Protein AF-A0A800AEL9-F1 (afdb_monomer)

Sequence (151 aa):
MSLIIEKYQNVYLNGSRFAFVYRKDGYVALYHSILINIVYGNSHLLTLFRKFAIPSTIVNVIGEYPEPDREEVLEAIEVLIQSGFLVDASFNEENLIQNIRDNISVEPTITELFLLPTDQCNFRCKYCHIMNSMPPPISSHLWKKIWLEGV

Nearest PDB structures (foldseek):
  8vpo-assembly1_A  TM=8.982E-01  e=2.973E-05  Paramaledivibacter caminithermalis
  8t19-assembly1_A  TM=7.726E-01  e=7.763E-03  Planobispora rosea
  5v1u-assembly2_B  TM=6.746E-01  e=5.357E-03  Thermobaculum terrenum ATCC BAA-798
  6jx3-assembly1_B  TM=7.078E-01  e=1.734E-02  Thermobifida fusca
  5why-assembly2_B  TM=6.737E-01  e=5.973E-02  Acetivibrio thermocellus ATCC 27405

pLDDT: mean 85.69, std 15.85, range [40.09, 98.25]

Secondary structure (DSSP, 8-state):
--HHHHHHTTS-EEE-TTEEEEEETTEEEEEETTTTEEEEE-HHHHHHHHTTSS-B-HHHHHHTS-HHHHHHHHHHHHHHHHTTSEEETTS-THHHHHHHHHHS-SS---------S----S---TT-HHHHHSPPPS-TTTHHHHTTS--

Radius of gyration: 27.96 Å; Cα contacts (8 Å, |Δi|>4): 134; chains: 1; bounding box: 49×39×81 Å

Mean predicted aligned error: 10.5 Å

Foldseek 3Di:
DDPQCVVQQPFFKAFDPQWDWDDDPQKIWIARNLLRDIDIDGVVLVVLNVVRNPTDGLNVSLVPDDPVCSVVSVVSVVVCVVRPRIDGPPDDCVVVVVVVVVPPPPDDDCPDDDDDVDLDDPDDDPPDPSVVVDDDPPPPPPPVPPPPPPD

Structure (mmCIF, N/CA/C/O backbone):
data_AF-A0A800AEL9-F1
#
_entry.id   AF-A0A800AEL9-F1
#
loop_
_atom_site.group_PDB
_atom_site.id
_atom_site.type_symbol
_atom_site.label_atom_id
_atom_site.label_alt_id
_atom_site.label_comp_id
_atom_site.label_asym_id
_atom_site.label_entity_id
_atom_site.label_seq_id
_atom_site.pdbx_PDB_ins_code
_atom_site.Cartn_x
_atom_site.Cartn_y
_atom_site.Cartn_z
_atom_site.occupancy
_atom_site.B_iso_or_equiv
_atom_site.auth_seq_id
_atom_site.auth_comp_id
_atom_site.auth_asym_id
_atom_site.auth_atom_id
_atom_site.pdbx_PDB_model_num
ATOM 1 N N . MET A 1 1 ? 3.437 -5.081 23.270 1.00 62.03 1 MET A N 1
ATOM 2 C CA . MET A 1 1 ? 2.847 -4.095 22.342 1.00 62.03 1 MET A CA 1
ATOM 3 C C . MET A 1 1 ? 3.994 -3.445 21.583 1.00 62.03 1 MET A C 1
ATOM 5 O O . MET A 1 1 ? 5.011 -3.180 22.213 1.00 62.03 1 MET A O 1
ATOM 9 N N . SER A 1 2 ? 3.915 -3.302 20.259 1.00 81.56 2 SER A N 1
ATOM 10 C CA . SER A 1 2 ? 5.016 -2.736 19.467 1.00 81.56 2 SER A CA 1
ATOM 11 C C . SER A 1 2 ? 5.092 -1.211 19.605 1.00 81.56 2 SER A C 1
ATOM 13 O O . SER A 1 2 ? 4.084 -0.541 19.845 1.00 81.56 2 SER A O 1
ATOM 15 N N . LEU A 1 3 ? 6.292 -0.647 19.412 1.00 82.56 3 LEU A N 1
ATOM 16 C CA . LEU A 1 3 ? 6.539 0.802 19.489 1.00 82.56 3 LEU A CA 1
ATOM 17 C C . LEU A 1 3 ? 5.678 1.602 18.496 1.00 82.56 3 LEU A C 1
ATOM 19 O O . LEU A 1 3 ? 5.338 2.758 18.747 1.00 82.56 3 LEU A O 1
ATOM 23 N N . ILE A 1 4 ? 5.316 0.995 17.361 1.00 82.31 4 ILE A N 1
ATOM 24 C CA . ILE A 1 4 ? 4.463 1.622 16.347 1.00 82.31 4 ILE A CA 1
ATOM 25 C C . ILE A 1 4 ? 3.031 1.741 16.859 1.00 82.31 4 ILE A C 1
ATOM 27 O O . ILE A 1 4 ? 2.449 2.822 16.786 1.00 82.31 4 ILE A O 1
ATOM 31 N N . ILE A 1 5 ? 2.473 0.670 17.424 1.00 89.88 5 ILE A N 1
ATOM 32 C CA . ILE A 1 5 ? 1.119 0.702 17.982 1.00 89.88 5 ILE A CA 1
ATOM 33 C C . ILE A 1 5 ? 1.034 1.716 19.127 1.00 89.88 5 ILE A C 1
ATOM 35 O O . ILE A 1 5 ? 0.105 2.519 19.154 1.00 89.88 5 ILE A O 1
ATOM 39 N N . GLU A 1 6 ? 2.031 1.770 20.013 1.00 88.56 6 GLU A N 1
ATOM 40 C CA . GLU A 1 6 ? 2.085 2.773 21.088 1.00 88.56 6 GLU A CA 1
ATOM 41 C C . GLU A 1 6 ? 2.113 4.212 20.560 1.00 88.56 6 GLU A C 1
ATOM 43 O O . GLU A 1 6 ? 1.421 5.083 21.095 1.00 88.56 6 GLU A O 1
ATOM 48 N N . LYS A 1 7 ? 2.870 4.461 19.486 1.00 90.06 7 LYS A N 1
ATOM 49 C CA . LYS A 1 7 ? 2.951 5.775 18.837 1.00 90.06 7 LYS A CA 1
ATOM 50 C C . LYS A 1 7 ? 1.621 6.193 18.202 1.00 90.06 7 LYS A C 1
ATOM 52 O O . LYS A 1 7 ? 1.265 7.367 18.269 1.00 90.06 7 LYS A O 1
ATOM 57 N N . TYR A 1 8 ? 0.901 5.260 17.579 1.00 90.00 8 TYR A N 1
ATOM 58 C CA . TYR A 1 8 ? -0.290 5.557 16.773 1.00 90.00 8 TYR A CA 1
ATOM 59 C C . TYR A 1 8 ? -1.628 5.244 17.460 1.00 90.00 8 TYR A C 1
ATOM 61 O O . TYR A 1 8 ? -2.676 5.514 16.879 1.00 90.00 8 TYR A O 1
ATOM 69 N N . GLN A 1 9 ? -1.631 4.742 18.699 1.00 88.19 9 GLN A N 1
ATOM 70 C CA . GLN A 1 9 ? -2.844 4.286 19.399 1.00 88.19 9 GLN A CA 1
ATOM 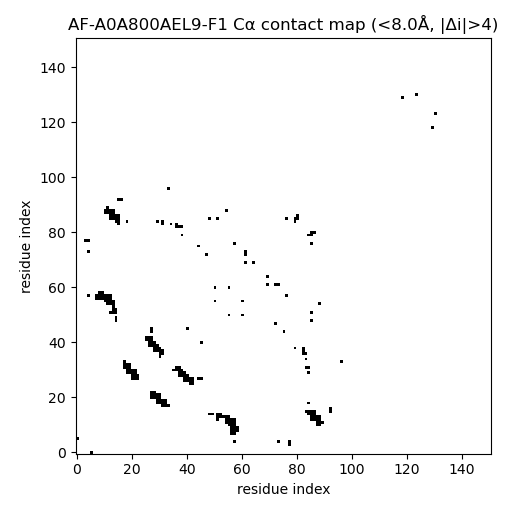71 C C . GLN A 1 9 ? -4.006 5.299 19.391 1.00 88.19 9 GLN A C 1
ATOM 73 O O . GLN A 1 9 ? -5.156 4.915 19.183 1.00 88.19 9 GLN A O 1
ATOM 78 N N . ASN A 1 10 ? -3.699 6.591 19.563 1.00 91.50 10 ASN A N 1
ATOM 79 C CA . ASN A 1 10 ? -4.672 7.688 19.656 1.00 91.50 10 ASN A CA 1
ATOM 80 C C . ASN A 1 10 ? -4.625 8.635 18.448 1.00 91.50 10 ASN A C 1
ATOM 82 O O . ASN A 1 10 ? -5.261 9.688 18.458 1.00 91.50 10 ASN A O 1
ATOM 86 N N . VAL A 1 11 ? -3.852 8.283 17.423 1.00 95.81 11 VAL A N 1
ATOM 87 C CA . VAL A 1 11 ? -3.771 9.052 16.184 1.00 95.81 11 VAL A CA 1
ATOM 88 C C . VAL A 1 11 ? -4.910 8.604 15.280 1.00 95.81 11 VAL A C 1
ATOM 90 O O . VAL A 1 11 ? -5.163 7.408 15.131 1.00 95.81 11 VAL A O 1
ATOM 93 N N . TYR A 1 12 ? -5.611 9.561 14.676 1.00 97.56 12 TYR A N 1
ATOM 94 C CA . TYR A 1 12 ? -6.570 9.244 13.627 1.00 97.56 12 TYR A CA 1
ATOM 95 C C . TYR A 1 12 ? -5.804 8.821 12.382 1.00 97.56 12 TYR A C 1
ATOM 97 O O . TYR A 1 12 ? -5.030 9.602 11.837 1.00 97.56 12 TYR A O 1
ATOM 105 N N . LEU A 1 13 ? -6.027 7.590 11.944 1.00 97.75 13 LEU A N 1
ATOM 106 C CA . LEU A 1 13 ? -5.442 7.026 10.741 1.00 97.75 13 LEU A CA 1
ATOM 107 C C . LEU A 1 13 ? -6.485 6.966 9.629 1.00 97.75 13 LEU A C 1
ATOM 109 O O . LEU A 1 13 ? -7.660 6.695 9.887 1.00 97.75 13 LEU A O 1
ATOM 113 N N . ASN A 1 14 ? -6.051 7.163 8.393 1.00 96.81 14 ASN A N 1
ATOM 114 C CA . ASN A 1 14 ? -6.835 6.917 7.189 1.00 96.81 14 ASN A CA 1
ATOM 115 C C . ASN A 1 14 ? -6.103 5.946 6.254 1.00 96.81 14 ASN A C 1
ATOM 117 O O . ASN A 1 14 ? -4.880 5.800 6.293 1.00 96.81 14 ASN A O 1
ATOM 121 N N . GLY A 1 15 ? -6.867 5.278 5.392 1.00 97.06 15 GLY A N 1
ATOM 122 C CA . GLY A 1 15 ? -6.297 4.575 4.250 1.00 97.06 15 GLY A CA 1
ATOM 123 C C . GLY A 1 15 ? -5.636 5.568 3.293 1.00 97.06 15 GLY A C 1
ATOM 124 O O . GLY A 1 15 ? -6.260 6.564 2.921 1.00 97.06 15 GLY A O 1
ATOM 125 N N . SER A 1 16 ? -4.398 5.290 2.884 1.00 96.69 16 SER A N 1
ATOM 126 C CA . SER A 1 16 ? -3.677 6.103 1.901 1.00 96.69 16 SER A CA 1
ATOM 127 C C . SER A 1 16 ? -4.484 6.252 0.611 1.00 96.69 16 SER A C 1
ATOM 129 O O . SER A 1 16 ? -5.017 5.271 0.077 1.00 96.69 16 SER A O 1
ATOM 131 N N . ARG A 1 17 ? -4.511 7.464 0.042 1.00 95.00 17 ARG A N 1
ATOM 132 C CA . ARG A 1 17 ? -5.139 7.726 -1.269 1.00 95.00 17 ARG A CA 1
ATOM 133 C C . ARG A 1 17 ? -4.446 7.004 -2.429 1.00 95.00 17 ARG A C 1
ATOM 135 O O . ARG A 1 17 ? -5.013 6.887 -3.513 1.00 95.00 17 ARG A O 1
ATOM 142 N N . PHE A 1 18 ? -3.210 6.562 -2.211 1.00 96.38 18 PHE A N 1
ATOM 143 C CA . PHE A 1 18 ? -2.383 5.861 -3.188 1.00 96.38 18 PHE A CA 1
ATOM 144 C C . PHE A 1 18 ? -2.489 4.336 -3.060 1.00 96.38 18 PHE A C 1
ATOM 146 O O . PHE A 1 18 ? -1.800 3.610 -3.781 1.00 96.38 18 PHE A O 1
ATOM 153 N N . ALA A 1 19 ? -3.347 3.842 -2.163 1.00 97.44 19 ALA A N 1
ATOM 154 C CA . ALA A 1 19 ? -3.642 2.428 -2.014 1.00 97.44 19 ALA A CA 1
ATOM 155 C C . ALA A 1 19 ? -4.726 1.966 -3.002 1.00 97.44 19 ALA A C 1
ATOM 157 O O . ALA A 1 19 ? -5.843 2.482 -3.040 1.00 97.44 19 ALA A O 1
ATOM 158 N N . PHE A 1 20 ? -4.416 0.917 -3.755 1.00 97.75 20 PHE A N 1
ATOM 159 C CA . PHE A 1 20 ? -5.313 0.250 -4.691 1.00 97.75 20 PHE A CA 1
ATOM 160 C C . PHE A 1 20 ? -5.618 -1.163 -4.210 1.00 97.75 20 PHE A C 1
ATOM 162 O O . PHE A 1 20 ? -4.753 -1.855 -3.679 1.00 97.75 20 PHE A O 1
ATOM 169 N N . VAL A 1 21 ? -6.856 -1.607 -4.424 1.00 97.62 21 VAL A N 1
ATOM 170 C CA . VAL A 1 21 ? -7.321 -2.935 -4.011 1.00 97.62 21 VAL A CA 1
ATOM 171 C C . VAL A 1 21 ? -7.529 -3.812 -5.238 1.00 97.62 21 VAL A C 1
ATOM 173 O O . VAL A 1 21 ? -8.362 -3.502 -6.088 1.00 97.62 21 VAL A O 1
ATOM 176 N N . TYR A 1 22 ? -6.858 -4.958 -5.271 1.00 97.31 22 TYR A N 1
ATOM 177 C CA . TYR A 1 22 ? -7.051 -6.008 -6.268 1.00 97.31 22 TYR A CA 1
ATOM 178 C C . TYR A 1 22 ? -7.630 -7.261 -5.615 1.00 97.31 22 TYR A C 1
ATOM 180 O O . TYR A 1 22 ? -7.345 -7.556 -4.453 1.00 97.31 22 TYR A O 1
ATOM 188 N N . ARG A 1 23 ? -8.464 -8.001 -6.354 1.00 96.69 23 ARG A N 1
ATOM 189 C CA . ARG A 1 23 ? -9.105 -9.231 -5.868 1.00 96.69 23 ARG A CA 1
ATOM 190 C C . ARG A 1 23 ? -9.070 -10.316 -6.922 1.00 96.69 23 ARG A C 1
ATOM 192 O O . ARG A 1 23 ? -9.367 -10.042 -8.084 1.00 96.69 23 ARG A O 1
ATOM 199 N N . LYS A 1 24 ? -8.770 -11.539 -6.500 1.00 95.25 24 LYS A N 1
ATOM 200 C CA . LYS A 1 24 ? -8.804 -12.721 -7.360 1.00 95.25 24 LYS A CA 1
ATOM 201 C C . LYS A 1 24 ? -8.963 -13.975 -6.508 1.00 95.25 24 LYS A C 1
ATOM 203 O O . LYS A 1 24 ? -8.222 -14.133 -5.552 1.00 95.25 24 LYS A O 1
ATOM 208 N N . ASP A 1 25 ? -9.917 -14.840 -6.845 1.00 93.88 25 ASP A N 1
ATOM 209 C CA . ASP A 1 25 ? -10.075 -16.180 -6.252 1.00 93.88 25 ASP A CA 1
ATOM 210 C C . ASP A 1 25 ? -10.069 -16.211 -4.705 1.00 93.88 25 ASP A C 1
ATOM 212 O O . ASP A 1 25 ? -9.462 -17.078 -4.088 1.00 93.88 25 ASP A O 1
ATOM 216 N N . GLY A 1 26 ? -10.720 -15.235 -4.058 1.00 90.81 26 GLY A N 1
ATOM 217 C CA . GLY A 1 26 ? -10.763 -15.113 -2.589 1.00 90.81 26 GLY A CA 1
ATOM 218 C C . GLY A 1 26 ? -9.550 -14.414 -1.956 1.00 90.81 26 GLY A C 1
ATOM 219 O O . GLY A 1 26 ? -9.597 -14.052 -0.779 1.00 90.81 26 GLY A O 1
ATOM 220 N N . TYR A 1 27 ? -8.509 -14.140 -2.738 1.00 95.31 27 TYR A N 1
ATOM 221 C CA . TYR A 1 27 ? -7.341 -13.368 -2.331 1.00 95.31 27 TYR A CA 1
ATOM 222 C C . TYR A 1 27 ? -7.542 -11.873 -2.576 1.00 95.31 27 TYR A C 1
ATOM 224 O O . TYR A 1 27 ? -8.207 -11.446 -3.529 1.00 95.31 27 TYR A O 1
ATOM 232 N N . VAL A 1 28 ? -6.924 -11.072 -1.714 1.00 97.75 28 VAL A N 1
ATOM 233 C CA . VAL A 1 28 ? -6.850 -9.615 -1.807 1.00 97.75 28 VAL A CA 1
ATOM 234 C C . VAL A 1 28 ? -5.384 -9.204 -1.863 1.00 97.75 28 VAL A C 1
ATOM 236 O O . VAL A 1 28 ? -4.570 -9.711 -1.095 1.00 97.75 28 VAL A O 1
ATOM 239 N N . ALA A 1 29 ? -5.065 -8.254 -2.737 1.00 97.88 29 ALA A N 1
ATOM 240 C CA . ALA A 1 29 ? -3.794 -7.543 -2.718 1.00 97.88 29 ALA A CA 1
ATOM 241 C C . ALA A 1 29 ? -4.054 -6.041 -2.576 1.00 97.88 29 ALA A C 1
ATOM 243 O O . ALA A 1 29 ? -4.803 -5.455 -3.364 1.00 97.88 29 ALA A O 1
ATOM 244 N N . LEU A 1 30 ? -3.444 -5.429 -1.567 1.00 98.25 30 LEU A N 1
ATOM 245 C CA . LEU A 1 30 ? -3.342 -3.982 -1.439 1.00 98.25 30 LEU A CA 1
ATOM 246 C C . LEU A 1 30 ? -2.032 -3.556 -2.097 1.00 98.25 30 LEU A C 1
ATOM 248 O O . LEU A 1 30 ? -0.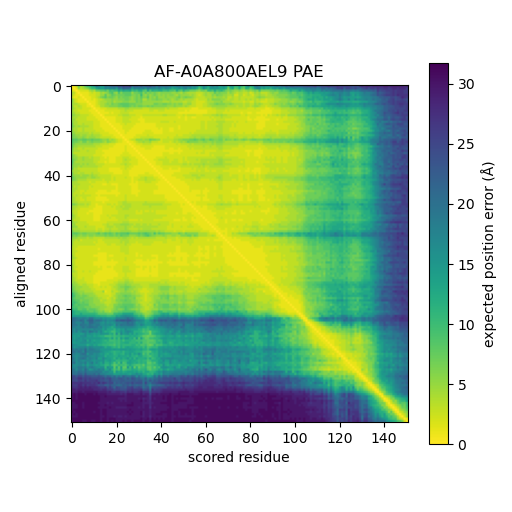979 -4.071 -1.738 1.00 98.25 30 LEU A O 1
ATOM 252 N N . TYR A 1 31 ? -2.094 -2.643 -3.060 1.00 98.19 31 TYR A N 1
ATOM 253 C CA . TYR A 1 31 ? -0.934 -2.110 -3.772 1.00 98.19 31 TYR A CA 1
ATOM 254 C C . TYR A 1 31 ? -0.821 -0.611 -3.531 1.00 98.19 31 TYR A C 1
ATOM 256 O O . TYR A 1 31 ? -1.764 0.126 -3.810 1.00 98.19 31 TYR A O 1
ATOM 264 N N . HIS A 1 32 ? 0.323 -0.155 -3.036 1.00 97.44 32 HIS A N 1
ATOM 265 C CA . HIS A 1 32 ? 0.590 1.262 -2.843 1.00 97.44 32 HIS A CA 1
ATOM 266 C C . HIS A 1 32 ? 1.350 1.806 -4.058 1.00 97.44 32 HIS A C 1
ATOM 268 O O . HIS A 1 32 ? 2.513 1.462 -4.258 1.00 97.44 32 HIS A O 1
ATOM 274 N N . SER A 1 33 ? 0.742 2.685 -4.857 1.00 95.56 33 SER A N 1
ATOM 275 C CA . SER A 1 33 ? 1.312 3.085 -6.158 1.00 95.56 33 SER A CA 1
ATOM 276 C C . SER A 1 33 ? 2.607 3.892 -6.065 1.00 95.56 33 SER A C 1
ATOM 278 O O . SER A 1 33 ? 3.474 3.739 -6.918 1.00 95.56 33 SER A O 1
ATOM 280 N N . ILE A 1 34 ? 2.751 4.732 -5.036 1.00 93.38 34 ILE A N 1
ATOM 281 C CA . ILE A 1 34 ? 3.955 5.559 -4.855 1.00 93.38 34 ILE A CA 1
ATOM 282 C C . ILE A 1 34 ? 5.115 4.768 -4.234 1.00 93.38 34 ILE A C 1
ATOM 284 O O . ILE A 1 34 ? 6.239 4.855 -4.711 1.00 93.38 34 ILE A O 1
ATOM 288 N N . LEU A 1 35 ? 4.845 3.985 -3.186 1.00 92.25 35 LEU A N 1
ATOM 289 C CA . LEU A 1 35 ? 5.863 3.208 -2.470 1.00 92.25 35 LEU A CA 1
ATOM 290 C C . LEU A 1 35 ? 6.185 1.862 -3.135 1.00 92.25 35 LEU A C 1
ATOM 292 O O . LEU A 1 35 ? 7.153 1.218 -2.753 1.00 92.25 35 LEU A O 1
ATOM 296 N 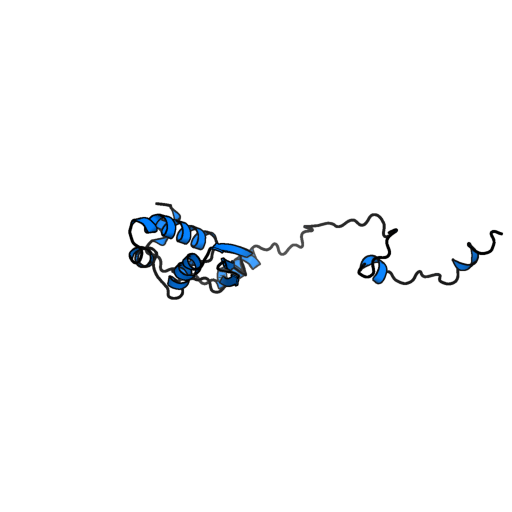N . ILE A 1 36 ? 5.374 1.425 -4.106 1.00 93.31 36 ILE A N 1
ATOM 297 C CA . ILE A 1 36 ? 5.503 0.132 -4.800 1.00 93.31 36 ILE A CA 1
ATOM 298 C C . ILE A 1 36 ? 5.437 -1.057 -3.809 1.00 93.31 36 ILE A C 1
ATOM 300 O O . ILE A 1 36 ? 5.900 -2.161 -4.075 1.00 93.31 36 ILE A O 1
ATOM 304 N N . ASN A 1 37 ? 4.784 -0.856 -2.661 1.00 96.19 37 ASN A N 1
ATOM 305 C CA . ASN A 1 37 ? 4.555 -1.901 -1.667 1.00 96.19 37 ASN A CA 1
ATOM 306 C C . ASN A 1 37 ? 3.305 -2.716 -2.000 1.00 96.19 37 ASN A C 1
ATOM 308 O O . ASN A 1 37 ? 2.321 -2.184 -2.526 1.00 96.19 37 ASN A O 1
ATOM 312 N N . ILE A 1 38 ? 3.326 -4.003 -1.646 1.00 97.75 38 ILE A N 1
ATOM 313 C CA . ILE A 1 38 ? 2.181 -4.903 -1.792 1.00 97.75 38 ILE A CA 1
ATOM 314 C C . ILE A 1 38 ? 1.967 -5.671 -0.488 1.00 97.75 38 ILE A C 1
ATOM 316 O O . ILE A 1 38 ? 2.894 -6.300 0.015 1.00 97.75 38 ILE A O 1
ATOM 320 N N . VAL A 1 39 ? 0.734 -5.664 0.020 1.00 97.94 39 VAL A N 1
ATOM 321 C CA . VAL A 1 39 ? 0.304 -6.515 1.139 1.00 97.94 39 VAL A CA 1
ATOM 322 C C . VAL A 1 39 ? -0.768 -7.475 0.637 1.00 97.94 39 VAL A C 1
ATOM 324 O O . VAL A 1 39 ? -1.793 -7.055 0.095 1.00 97.94 39 VAL A O 1
ATOM 327 N N . TYR A 1 40 ? -0.523 -8.771 0.813 1.00 97.19 40 TYR A N 1
ATOM 328 C CA . TYR A 1 40 ? -1.447 -9.835 0.431 1.00 97.19 40 TYR A CA 1
ATOM 329 C C . TYR A 1 40 ? -2.261 -10.310 1.630 1.00 97.19 40 TYR A C 1
ATOM 331 O O . TYR A 1 40 ? -1.781 -10.334 2.759 1.00 97.19 40 TYR A O 1
ATOM 339 N N . GLY A 1 41 ? -3.490 -10.738 1.369 1.00 95.38 41 GLY A N 1
ATOM 340 C CA . GLY A 1 41 ? -4.353 -11.337 2.374 1.00 95.38 41 GLY A CA 1
ATOM 341 C C . GLY A 1 41 ? -5.639 -11.874 1.765 1.00 95.38 41 GLY A C 1
ATOM 342 O O . GLY A 1 41 ? -5.705 -12.216 0.584 1.00 95.38 41 GLY A O 1
ATOM 343 N N . ASN A 1 42 ? -6.678 -11.936 2.585 1.00 94.81 42 ASN A N 1
ATOM 344 C CA . ASN A 1 42 ? -8.014 -12.391 2.208 1.00 94.81 42 ASN A CA 1
ATOM 345 C C . ASN A 1 42 ? -9.048 -11.271 2.456 1.00 94.81 42 ASN A C 1
ATOM 347 O O . ASN A 1 42 ? -8.710 -10.091 2.599 1.00 94.81 42 ASN A O 1
ATOM 351 N N . SER A 1 43 ? -10.332 -11.621 2.517 1.00 94.56 43 SER A N 1
ATOM 352 C CA . SER A 1 43 ? -11.413 -10.673 2.813 1.00 94.56 43 SER A CA 1
ATOM 353 C C . SER A 1 43 ? -11.281 -9.961 4.165 1.00 94.56 43 SER A C 1
ATOM 355 O O . SER A 1 43 ? -11.782 -8.841 4.291 1.00 94.56 43 SER A O 1
ATOM 357 N N . HIS A 1 44 ? -10.615 -10.555 5.160 1.00 94.38 44 HIS A N 1
ATOM 358 C CA . HIS A 1 44 ? -10.410 -9.938 6.474 1.00 94.38 44 HIS A CA 1
ATOM 359 C C . HIS A 1 44 ? -9.463 -8.741 6.389 1.00 94.38 44 HIS A C 1
ATOM 361 O O . HIS A 1 44 ? -9.813 -7.676 6.889 1.00 94.38 44 HIS A O 1
ATOM 367 N N . LEU A 1 45 ? -8.352 -8.857 5.648 1.00 95.94 45 LEU A N 1
ATOM 368 C CA . LEU A 1 45 ? -7.432 -7.739 5.382 1.00 95.94 45 LEU A CA 1
ATOM 369 C C . LEU A 1 45 ? -8.172 -6.541 4.780 1.00 95.94 45 LEU A C 1
ATOM 371 O O . LEU A 1 45 ? -8.034 -5.407 5.230 1.00 95.94 45 LEU A O 1
ATOM 375 N N . LEU A 1 46 ? -8.997 -6.797 3.765 1.00 96.00 46 LEU A N 1
ATOM 376 C CA . LEU A 1 46 ? -9.773 -5.747 3.120 1.00 96.00 46 LEU A CA 1
ATOM 377 C C . LEU A 1 46 ? -10.804 -5.123 4.065 1.00 96.00 46 LEU A C 1
ATOM 379 O O . LEU A 1 46 ? -11.036 -3.916 4.016 1.00 96.00 46 LEU A O 1
ATOM 383 N N . THR A 1 47 ? -11.460 -5.948 4.878 1.00 95.94 47 THR A N 1
ATOM 384 C CA . THR A 1 47 ? -12.457 -5.487 5.850 1.00 95.94 47 THR A CA 1
ATOM 385 C C . THR A 1 47 ? -11.799 -4.591 6.888 1.00 95.94 47 THR A C 1
ATOM 387 O O . THR A 1 47 ? -12.298 -3.497 7.135 1.00 95.94 47 THR A O 1
ATOM 390 N N . LEU A 1 48 ? -10.647 -5.007 7.416 1.00 97.12 48 LEU A N 1
ATOM 391 C CA . LEU A 1 48 ? -9.827 -4.219 8.324 1.00 97.12 48 LEU A CA 1
ATOM 392 C C . LEU A 1 48 ? -9.401 -2.895 7.683 1.00 97.12 48 LEU A C 1
ATOM 394 O O . LEU A 1 48 ? -9.685 -1.837 8.235 1.00 97.12 48 LEU A O 1
ATOM 398 N N . PHE A 1 49 ? -8.809 -2.934 6.487 1.00 97.75 49 PHE A N 1
ATOM 399 C CA . PHE A 1 49 ? -8.369 -1.734 5.773 1.00 97.75 49 PHE A CA 1
ATOM 400 C C . PHE A 1 49 ? -9.517 -0.737 5.544 1.00 97.75 49 PHE A C 1
ATOM 402 O O . PHE A 1 49 ? -9.364 0.467 5.737 1.00 97.75 49 PHE A O 1
ATOM 409 N N . ARG A 1 50 ? -10.713 -1.234 5.207 1.00 96.56 50 ARG A N 1
ATOM 410 C CA . ARG A 1 50 ? -11.908 -0.403 4.991 1.00 96.56 50 ARG A CA 1
ATOM 411 C C . ARG A 1 50 ? -12.432 0.284 6.248 1.00 96.56 50 ARG A C 1
ATOM 413 O O . ARG A 1 50 ? -13.121 1.291 6.103 1.00 96.56 50 ARG A O 1
ATOM 420 N N . LYS A 1 51 ? -12.104 -0.192 7.454 1.00 96.94 51 LYS A N 1
ATOM 421 C CA . LYS A 1 51 ? -12.451 0.521 8.698 1.00 96.94 51 LYS A CA 1
ATOM 422 C C . LYS A 1 51 ? -11.753 1.882 8.803 1.00 96.94 51 LYS A C 1
ATOM 424 O O . LYS A 1 51 ? -12.261 2.757 9.489 1.00 96.94 51 LYS A O 1
ATOM 429 N N . PHE A 1 52 ? -10.663 2.081 8.061 1.00 97.38 52 PHE A N 1
ATOM 430 C CA . PHE A 1 52 ? -9.934 3.347 7.958 1.00 97.38 52 PHE A CA 1
ATOM 431 C C . PHE A 1 52 ? -10.298 4.162 6.704 1.00 97.38 52 PHE A C 1
ATOM 433 O O . PHE A 1 52 ? -9.616 5.131 6.371 1.00 97.38 52 PHE A O 1
ATOM 440 N N . ALA A 1 53 ? -11.368 3.798 5.982 1.00 94.19 53 ALA A N 1
ATOM 441 C CA . ALA A 1 53 ? -11.897 4.638 4.902 1.00 94.19 53 ALA A CA 1
ATOM 442 C C . ALA A 1 53 ? -12.430 5.981 5.436 1.00 94.19 53 ALA A C 1
ATOM 444 O O . ALA A 1 53 ? -12.404 6.989 4.734 1.00 94.19 53 ALA A O 1
ATOM 445 N N . ILE A 1 54 ? -12.893 5.979 6.688 1.00 93.94 54 ILE A N 1
ATOM 446 C CA . ILE A 1 54 ? -13.159 7.168 7.495 1.00 93.94 54 ILE A CA 1
ATOM 447 C C . ILE A 1 54 ? -12.060 7.215 8.565 1.00 93.94 54 ILE A C 1
ATOM 449 O O . ILE A 1 54 ? -11.756 6.158 9.126 1.00 93.94 54 ILE A O 1
ATOM 453 N N . PRO A 1 55 ? -11.464 8.387 8.861 1.00 96.50 55 PRO A N 1
ATOM 454 C CA . PRO A 1 55 ? -10.427 8.489 9.878 1.00 96.50 55 PRO A CA 1
ATOM 455 C C . PRO A 1 55 ? -10.846 7.856 11.211 1.00 96.50 55 PRO A C 1
ATOM 457 O O . PRO A 1 55 ? -11.881 8.218 11.773 1.00 96.50 55 PRO A O 1
ATOM 460 N N . SER A 1 56 ? -10.038 6.927 11.721 1.00 97.19 56 SER A N 1
ATOM 461 C CA . SER A 1 56 ? -10.305 6.202 12.969 1.00 97.19 56 SER A CA 1
ATOM 462 C C . SER A 1 56 ? -9.012 5.904 13.724 1.00 97.19 56 SER A C 1
ATOM 464 O O . SER A 1 56 ? -7.932 5.896 13.138 1.00 97.19 56 SER A O 1
ATOM 466 N N . THR A 1 57 ? -9.105 5.670 15.030 1.00 97.31 57 THR A N 1
ATOM 467 C CA . THR A 1 57 ? -7.957 5.302 15.866 1.00 97.31 57 THR A CA 1
ATOM 468 C C . THR A 1 57 ? -7.814 3.785 15.952 1.00 97.31 57 THR A C 1
ATOM 470 O O . THR A 1 57 ? -8.785 3.040 15.786 1.00 97.31 57 THR A O 1
ATOM 473 N N . ILE A 1 58 ? -6.605 3.314 16.272 1.00 96.31 58 ILE A N 1
ATOM 474 C CA . ILE A 1 58 ? -6.348 1.883 16.499 1.00 96.31 58 ILE A CA 1
ATOM 475 C C . ILE A 1 58 ? -7.238 1.359 17.633 1.00 96.31 58 ILE A C 1
ATOM 477 O O . ILE A 1 58 ? -7.831 0.293 17.499 1.00 96.31 58 ILE A O 1
ATOM 481 N N . VAL A 1 59 ? -7.391 2.136 18.713 1.00 95.31 59 VAL A N 1
ATOM 482 C CA . VAL A 1 59 ? -8.217 1.774 19.880 1.00 95.31 59 VAL A CA 1
ATOM 483 C C . VAL A 1 59 ? -9.687 1.567 19.502 1.00 95.31 59 VAL A C 1
ATOM 485 O O . VAL A 1 59 ? -10.315 0.617 19.969 1.00 95.31 59 VAL A O 1
ATOM 488 N N . ASN A 1 60 ? -10.239 2.412 18.628 1.00 95.62 60 ASN A N 1
ATOM 489 C CA . ASN A 1 60 ? -11.625 2.262 18.187 1.00 95.62 60 ASN A CA 1
ATOM 490 C C . ASN A 1 60 ? -11.797 1.008 17.328 1.00 95.62 60 ASN A C 1
ATOM 492 O O . ASN A 1 60 ? -12.696 0.211 17.578 1.00 95.62 60 ASN A O 1
ATOM 496 N N . VAL A 1 61 ? -10.904 0.809 16.353 1.00 95.94 61 VAL A N 1
ATOM 497 C CA . VAL A 1 61 ? -10.970 -0.339 15.442 1.00 95.94 61 VAL A CA 1
ATOM 498 C C . VAL A 1 61 ? -10.774 -1.656 16.189 1.00 95.94 61 VAL A C 1
ATOM 500 O O . VAL A 1 61 ? -11.514 -2.604 15.937 1.00 95.94 61 VAL A O 1
ATOM 503 N N . ILE A 1 62 ? -9.820 -1.725 17.123 1.00 94.81 62 ILE A N 1
ATOM 504 C CA . ILE A 1 62 ? -9.537 -2.953 17.874 1.00 94.81 62 ILE A CA 1
ATOM 505 C C . ILE A 1 62 ? -10.651 -3.305 18.862 1.00 94.81 62 ILE A C 1
ATOM 507 O O . ILE A 1 62 ? -10.912 -4.483 19.107 1.00 94.81 62 ILE A O 1
ATOM 511 N N . GLY A 1 63 ? -11.354 -2.295 19.385 1.00 93.88 63 GLY A N 1
ATOM 512 C CA . GLY A 1 63 ? -12.502 -2.478 20.270 1.00 93.88 63 GLY A CA 1
ATOM 513 C C . GLY A 1 63 ? -13.657 -3.253 19.626 1.00 93.88 63 GLY A C 1
ATOM 514 O O . GLY A 1 63 ? -14.438 -3.873 20.344 1.00 93.88 63 GLY A O 1
ATOM 515 N N . GLU A 1 64 ? -13.737 -3.271 18.292 1.00 94.38 64 GLU A N 1
ATOM 516 C CA . GLU A 1 64 ? -14.750 -4.012 17.530 1.00 94.38 64 GLU A CA 1
ATOM 517 C C . GLU A 1 64 ? -14.440 -5.511 17.375 1.00 94.38 64 GLU A C 1
ATOM 519 O O . GLU A 1 64 ? -15.312 -6.268 16.945 1.00 94.38 64 GLU A O 1
ATOM 524 N N . TYR A 1 65 ? -13.224 -5.949 17.714 1.00 94.19 65 TYR A N 1
ATOM 525 C CA . TYR A 1 65 ? -12.811 -7.349 17.628 1.00 94.19 65 TYR A CA 1
ATOM 526 C C . TYR A 1 65 ? -12.841 -8.026 19.008 1.00 94.19 65 TYR A C 1
ATOM 528 O O . TYR A 1 65 ? -12.541 -7.385 20.028 1.00 94.19 65 TYR A O 1
ATOM 536 N N . PRO A 1 66 ? -13.205 -9.320 19.074 1.00 94.50 66 PRO A N 1
ATOM 537 C CA . PRO A 1 66 ? -13.155 -10.084 20.314 1.00 94.50 66 PRO A CA 1
ATOM 538 C C . PRO A 1 66 ? -11.695 -10.304 20.743 1.00 94.50 66 PRO A C 1
ATOM 540 O O . PRO A 1 66 ? -10.817 -10.431 19.898 1.00 94.50 66 PRO A O 1
ATOM 543 N N . GLU A 1 67 ? -11.445 -10.375 22.056 1.00 91.56 67 GLU A N 1
ATOM 544 C CA . GLU A 1 67 ? -10.104 -10.543 22.654 1.00 91.56 67 GLU A CA 1
ATOM 545 C C . GLU A 1 67 ? -9.161 -11.534 21.945 1.00 91.56 67 GLU A C 1
ATOM 547 O O . GLU A 1 67 ? -8.031 -11.129 21.675 1.00 91.56 67 GLU A O 1
ATOM 552 N N . PRO A 1 68 ? -9.565 -12.775 21.594 1.00 92.75 68 PRO A N 1
ATOM 553 C CA . PRO A 1 68 ? -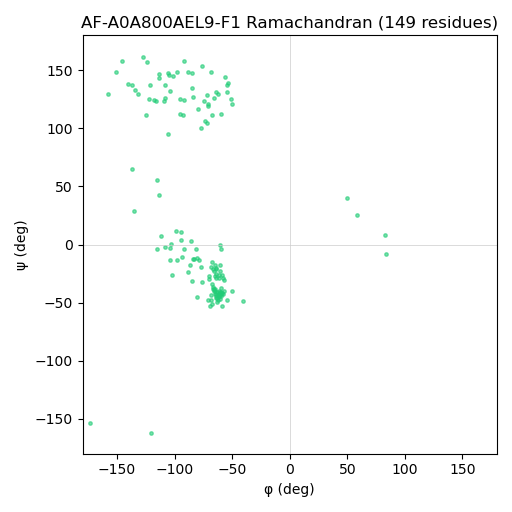8.643 -13.721 20.960 1.00 92.75 68 PRO A CA 1
ATOM 554 C C . PRO A 1 68 ? -8.096 -13.246 19.607 1.00 92.75 68 PRO A C 1
ATOM 556 O O . PRO A 1 68 ? -6.992 -13.635 19.246 1.00 92.75 68 PRO A O 1
ATOM 559 N N . ASP A 1 69 ? -8.824 -12.387 18.891 1.00 93.12 69 ASP A N 1
ATOM 560 C CA . ASP A 1 69 ? -8.445 -11.927 17.551 1.00 93.12 69 ASP A CA 1
ATOM 561 C C . ASP A 1 69 ? -7.652 -10.608 17.597 1.00 93.12 69 ASP A C 1
ATOM 563 O O . ASP A 1 69 ? -7.104 -10.162 16.587 1.00 93.12 69 ASP A O 1
ATOM 567 N N . ARG A 1 70 ? -7.597 -9.933 18.756 1.00 94.00 70 ARG A N 1
ATOM 568 C CA . ARG A 1 70 ? -7.029 -8.579 18.856 1.00 94.00 70 ARG A CA 1
ATOM 569 C C . ARG A 1 70 ? -5.538 -8.546 18.550 1.00 94.00 70 ARG A C 1
ATOM 571 O O . ARG A 1 70 ? -5.071 -7.601 17.925 1.00 94.00 70 ARG A O 1
ATOM 578 N N . GLU A 1 71 ? -4.792 -9.554 18.979 1.00 93.44 71 GLU A N 1
ATOM 579 C CA . GLU A 1 71 ? -3.348 -9.599 18.741 1.00 93.44 71 GLU A CA 1
ATOM 580 C C . GLU A 1 71 ? -3.037 -9.676 17.238 1.00 93.44 71 GLU A C 1
ATOM 582 O O . GLU A 1 71 ? -2.325 -8.817 16.720 1.00 93.44 71 GLU A O 1
ATOM 587 N N . GLU A 1 72 ? -3.685 -10.592 16.512 1.00 93.44 72 GLU A N 1
ATOM 588 C CA . GLU A 1 72 ? -3.532 -10.734 15.055 1.00 93.44 72 GLU A CA 1
ATOM 589 C C . GLU A 1 72 ? -3.967 -9.463 14.304 1.00 93.44 72 GLU A C 1
ATOM 591 O O . GLU A 1 72 ? -3.311 -9.013 13.361 1.00 93.44 72 GLU A O 1
ATOM 596 N N . VAL A 1 73 ? -5.060 -8.827 14.736 1.00 96.00 73 VAL A N 1
ATOM 597 C CA . VAL A 1 73 ? -5.528 -7.573 14.127 1.00 96.00 73 VAL A CA 1
ATOM 598 C C . VAL A 1 73 ? -4.541 -6.429 14.370 1.00 96.00 73 VAL A C 1
ATOM 600 O O . VAL A 1 73 ? -4.324 -5.620 13.466 1.00 96.00 73 VAL A O 1
ATOM 603 N N . LEU A 1 74 ? -3.928 -6.344 15.554 1.00 95.94 74 LEU A N 1
ATOM 604 C CA . LEU A 1 74 ? -2.904 -5.338 15.848 1.00 95.94 74 LEU A CA 1
ATOM 605 C C . LEU A 1 74 ? -1.659 -5.535 14.983 1.00 95.94 74 LEU A C 1
ATOM 607 O O . LEU A 1 74 ? -1.152 -4.555 14.438 1.00 95.94 74 LEU A O 1
ATOM 611 N N . GLU A 1 75 ? -1.211 -6.776 14.799 1.00 95.25 75 GLU A N 1
ATOM 612 C CA . GLU A 1 75 ? -0.108 -7.098 13.888 1.00 95.25 75 GLU A CA 1
ATOM 613 C C . GLU A 1 75 ? -0.437 -6.685 12.448 1.00 95.25 75 GLU A C 1
ATOM 615 O O . GLU A 1 75 ? 0.369 -6.036 11.778 1.00 95.25 75 GLU A O 1
ATOM 620 N N . ALA A 1 76 ? -1.654 -6.973 11.978 1.00 96.38 76 ALA A N 1
ATOM 621 C CA . ALA A 1 76 ? -2.096 -6.559 10.650 1.00 96.38 76 ALA A CA 1
ATOM 622 C C . ALA A 1 76 ? -2.142 -5.026 10.502 1.00 96.38 76 ALA A C 1
ATOM 624 O O . ALA A 1 76 ? -1.723 -4.494 9.471 1.00 96.38 76 ALA A O 1
ATOM 625 N N . ILE A 1 77 ? -2.612 -4.297 11.522 1.00 97.31 77 ILE A N 1
ATOM 626 C CA . ILE A 1 77 ? -2.589 -2.824 11.542 1.00 97.31 77 ILE A CA 1
ATOM 627 C C . ILE A 1 77 ? -1.148 -2.311 11.483 1.00 97.31 77 ILE A C 1
ATOM 629 O O . ILE A 1 77 ? -0.863 -1.392 10.714 1.00 97.31 77 ILE A O 1
ATOM 633 N N . GLU A 1 78 ? -0.233 -2.903 12.247 1.00 96.88 78 GLU A N 1
ATOM 634 C CA . GLU A 1 78 ? 1.176 -2.518 12.232 1.00 96.88 78 GLU A CA 1
ATOM 635 C C . GLU A 1 78 ? 1.799 -2.705 10.845 1.00 96.88 78 GLU A C 1
ATOM 637 O O . GLU A 1 78 ? 2.419 -1.772 10.330 1.00 96.88 78 GLU A O 1
ATOM 642 N N . VAL A 1 79 ? 1.570 -3.852 10.198 1.00 96.81 79 VAL A N 1
ATOM 643 C CA . VAL A 1 79 ? 2.032 -4.107 8.824 1.00 96.81 79 VAL A CA 1
ATOM 644 C C . VAL A 1 79 ? 1.480 -3.060 7.856 1.00 96.81 79 VAL A C 1
ATOM 646 O O . VAL A 1 79 ? 2.218 -2.557 7.004 1.00 96.81 79 VAL A O 1
ATOM 649 N N . LEU A 1 80 ? 0.202 -2.693 7.986 1.00 97.94 80 LEU A N 1
ATOM 650 C CA . LEU A 1 80 ? -0.421 -1.676 7.140 1.00 97.94 80 LEU A CA 1
ATOM 651 C C . LEU A 1 80 ? 0.176 -0.276 7.360 1.00 97.94 80 LEU A C 1
ATOM 653 O O . LEU A 1 80 ? 0.353 0.450 6.382 1.00 97.94 80 LEU A O 1
ATOM 657 N N . ILE A 1 81 ? 0.516 0.097 8.597 1.00 96.94 81 ILE A N 1
ATOM 658 C CA . ILE A 1 81 ? 1.193 1.370 8.907 1.00 96.94 81 ILE A CA 1
ATOM 659 C C . ILE A 1 81 ? 2.612 1.367 8.331 1.00 96.94 81 ILE A C 1
ATOM 661 O O . ILE A 1 81 ? 2.986 2.278 7.595 1.00 96.94 81 ILE A O 1
ATOM 665 N N . GLN A 1 82 ? 3.396 0.325 8.620 1.00 95.81 82 GLN A N 1
ATOM 666 C CA . GLN A 1 82 ? 4.783 0.200 8.155 1.00 95.81 82 GLN A CA 1
ATOM 667 C C . GLN A 1 82 ? 4.884 0.200 6.625 1.00 95.81 82 GLN A C 1
ATOM 669 O O . GLN A 1 82 ? 5.801 0.788 6.057 1.00 95.81 82 GLN A O 1
ATOM 674 N N . SER A 1 83 ? 3.920 -0.431 5.955 1.00 96.38 83 SER A N 1
ATOM 675 C CA . SER A 1 83 ? 3.873 -0.523 4.493 1.00 96.38 83 SER A CA 1
ATOM 676 C C . SER A 1 83 ? 3.302 0.735 3.819 1.00 96.38 83 SER A C 1
ATOM 678 O O . SER A 1 83 ? 3.275 0.801 2.587 1.00 96.38 83 SER A O 1
ATOM 680 N N . GLY A 1 84 ? 2.850 1.723 4.602 1.00 95.50 84 GLY A N 1
ATOM 681 C CA . GLY A 1 84 ? 2.310 3.001 4.129 1.00 95.50 84 GLY A CA 1
ATOM 682 C C . GLY A 1 84 ? 0.837 2.973 3.715 1.00 95.50 84 GLY A C 1
ATOM 683 O O . GLY A 1 84 ? 0.339 3.947 3.164 1.00 95.50 84 GLY A O 1
ATOM 684 N N . PHE A 1 85 ? 0.113 1.879 3.961 1.00 97.69 85 PHE A N 1
ATOM 685 C CA . PHE A 1 85 ? -1.316 1.790 3.640 1.00 97.69 85 PHE A CA 1
ATOM 686 C C . PHE A 1 85 ? -2.185 2.556 4.633 1.00 97.69 85 PHE A C 1
ATOM 688 O O . PHE A 1 85 ? -3.219 3.082 4.230 1.00 97.69 85 PHE A O 1
ATOM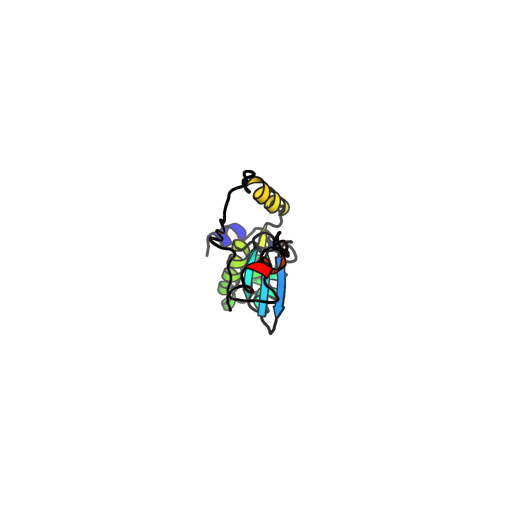 695 N N . LEU A 1 86 ? -1.784 2.625 5.902 1.00 97.69 86 LEU A N 1
ATOM 696 C CA . LEU A 1 86 ? -2.416 3.478 6.906 1.00 97.69 86 LEU A CA 1
ATOM 697 C C . LEU A 1 86 ? -1.489 4.637 7.244 1.00 97.69 86 LEU A C 1
ATOM 699 O O . LEU A 1 86 ? -0.336 4.425 7.617 1.00 97.69 86 LEU A O 1
ATOM 703 N N . VAL A 1 87 ? -2.004 5.856 7.126 1.00 95.94 87 VAL A N 1
ATOM 704 C CA . VAL A 1 87 ? -1.257 7.089 7.387 1.00 95.94 87 VAL A CA 1
ATOM 705 C C . VAL A 1 87 ? -2.017 7.962 8.377 1.00 95.94 87 VAL A C 1
ATOM 707 O O . VAL A 1 87 ? -3.204 7.759 8.615 1.00 95.94 87 VAL A O 1
ATOM 710 N N . ASP A 1 88 ? -1.319 8.904 9.005 1.00 95.88 88 ASP A N 1
ATOM 711 C CA . ASP A 1 88 ? -1.952 9.903 9.867 1.00 95.88 88 ASP A CA 1
ATOM 712 C C . ASP A 1 88 ? -2.927 10.752 9.038 1.00 95.88 88 ASP A C 1
ATOM 714 O O . ASP A 1 88 ? -2.557 11.293 7.999 1.00 95.88 88 ASP A O 1
ATOM 718 N N . ALA A 1 89 ? -4.167 10.900 9.498 1.00 95.44 89 ALA A N 1
ATOM 719 C CA . ALA A 1 89 ? -5.201 11.641 8.783 1.00 95.44 89 ALA A CA 1
ATOM 720 C C . ALA A 1 89 ? -4.876 13.139 8.621 1.00 95.44 89 ALA A C 1
ATOM 722 O O . ALA A 1 89 ? -5.429 13.797 7.739 1.00 95.44 89 ALA A O 1
ATOM 723 N N . SER A 1 90 ? -3.990 13.688 9.458 1.00 93.81 90 SER A N 1
ATOM 724 C CA . SER A 1 90 ? -3.466 15.053 9.337 1.00 93.81 90 SER A CA 1
ATOM 725 C C . SER A 1 90 ? -2.286 15.171 8.365 1.00 93.81 90 SER A C 1
ATOM 727 O O . SER A 1 90 ? -1.914 16.282 7.975 1.00 93.81 90 SER A O 1
ATOM 729 N N . PHE A 1 91 ? -1.695 14.049 7.943 1.00 92.25 91 PHE A N 1
ATOM 730 C CA . PHE A 1 91 ? -0.564 14.042 7.028 1.00 92.25 91 PHE A CA 1
ATOM 731 C C . PHE A 1 91 ? -1.012 14.364 5.599 1.00 92.25 91 PHE A C 1
ATOM 733 O O . PHE A 1 91 ? -1.845 13.683 4.999 1.00 92.25 91 PHE A O 1
ATOM 740 N N . ASN A 1 92 ? -0.410 15.399 5.012 1.00 91.69 92 ASN A N 1
ATOM 741 C CA . ASN A 1 92 ? -0.581 15.673 3.593 1.00 91.69 92 ASN A CA 1
ATOM 742 C C . ASN A 1 92 ? 0.280 14.708 2.769 1.00 91.69 92 ASN A C 1
ATOM 744 O O . ASN A 1 92 ? 1.476 14.937 2.591 1.00 91.69 92 ASN A O 1
ATOM 748 N N . GLU A 1 93 ? -0.338 13.661 2.226 1.00 92.06 93 GLU A N 1
ATOM 749 C CA . GLU A 1 93 ? 0.357 12.660 1.411 1.00 92.06 93 GLU A CA 1
ATOM 750 C C . GLU A 1 93 ? 1.018 13.224 0.137 1.00 92.06 93 GLU A C 1
ATOM 752 O O . GLU A 1 93 ? 1.933 12.595 -0.384 1.00 92.06 93 GLU A O 1
ATOM 757 N N . GLU A 1 94 ? 0.654 14.421 -0.346 1.00 90.06 94 GLU A N 1
ATOM 758 C CA . GLU A 1 94 ? 1.395 15.080 -1.442 1.00 90.06 94 GLU A CA 1
ATOM 759 C C . GLU A 1 94 ? 2.850 15.380 -1.057 1.00 90.06 94 GLU A C 1
ATOM 761 O O . GLU A 1 94 ? 3.747 15.354 -1.902 1.00 90.06 94 GLU A O 1
ATOM 766 N N . ASN A 1 95 ? 3.114 15.590 0.237 1.00 89.56 95 ASN A N 1
ATOM 767 C CA . ASN A 1 95 ? 4.473 15.768 0.737 1.00 89.56 95 ASN A CA 1
ATOM 768 C C . ASN A 1 95 ? 5.315 14.502 0.530 1.00 89.56 95 ASN A C 1
ATOM 770 O O . ASN A 1 95 ? 6.528 14.610 0.405 1.00 89.56 95 ASN A O 1
ATOM 774 N N . LEU A 1 96 ? 4.703 13.312 0.451 1.00 86.81 96 LEU A N 1
ATOM 775 C CA . LEU A 1 96 ? 5.414 12.076 0.111 1.00 86.81 96 LEU A CA 1
ATOM 776 C C . LEU A 1 96 ? 6.013 12.173 -1.297 1.00 86.81 96 LEU A C 1
ATOM 778 O O . LEU A 1 96 ? 7.190 11.884 -1.490 1.00 86.81 96 LEU A O 1
ATOM 782 N N . ILE A 1 97 ? 5.215 12.624 -2.269 1.00 86.69 97 ILE A N 1
ATOM 783 C CA . ILE A 1 97 ? 5.658 12.802 -3.656 1.00 86.69 97 ILE A CA 1
ATOM 784 C C . ILE A 1 97 ? 6.736 13.879 -3.722 1.00 86.69 97 ILE A C 1
ATOM 786 O O . ILE A 1 97 ? 7.745 13.686 -4.400 1.00 86.69 97 ILE A O 1
ATOM 790 N N . GLN A 1 98 ? 6.540 14.995 -3.016 1.00 87.56 98 GLN A N 1
ATOM 791 C CA . GLN A 1 98 ? 7.521 16.075 -2.996 1.00 87.56 98 GLN A CA 1
ATOM 792 C C . GLN A 1 98 ? 8.848 15.612 -2.387 1.00 87.56 98 GLN A C 1
ATOM 794 O O . GLN A 1 98 ? 9.887 15.790 -3.009 1.00 87.56 98 GLN A O 1
ATOM 799 N N . ASN A 1 99 ? 8.811 14.904 -1.258 1.00 86.38 99 ASN A N 1
ATOM 800 C CA . ASN A 1 99 ? 10.004 14.329 -0.644 1.00 86.38 99 ASN A CA 1
ATOM 801 C C . ASN A 1 99 ? 10.711 13.348 -1.584 1.00 86.38 99 ASN A C 1
ATOM 803 O O . ASN A 1 99 ? 11.933 13.374 -1.681 1.00 86.38 99 ASN A O 1
ATOM 807 N N . ILE A 1 100 ? 9.976 12.483 -2.289 1.00 84.88 100 ILE A N 1
ATOM 808 C CA . ILE A 1 100 ? 10.583 11.573 -3.269 1.00 84.88 100 ILE A CA 1
ATOM 809 C C . ILE A 1 100 ? 11.264 12.376 -4.381 1.00 84.88 100 ILE A C 1
ATOM 811 O O . ILE A 1 100 ? 12.401 12.077 -4.724 1.00 84.88 100 ILE A O 1
ATOM 815 N 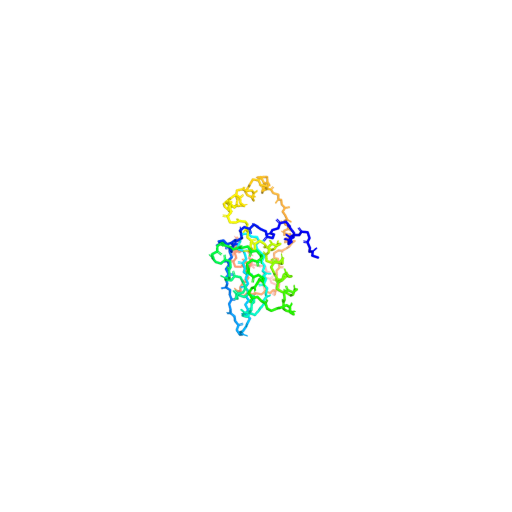N . ARG A 1 101 ? 10.619 13.423 -4.906 1.00 84.50 101 ARG A N 1
ATOM 816 C CA . ARG A 1 101 ? 11.215 14.298 -5.929 1.00 84.50 101 ARG A CA 1
ATOM 817 C C . ARG A 1 101 ? 12.473 15.003 -5.437 1.00 84.50 101 ARG A C 1
ATOM 819 O O . ARG A 1 101 ? 13.444 15.048 -6.180 1.00 84.50 101 ARG A O 1
ATOM 826 N N . ASP A 1 102 ? 12.457 15.510 -4.210 1.00 85.69 102 ASP A N 1
ATOM 827 C CA . ASP A 1 102 ? 13.580 16.248 -3.628 1.00 85.69 102 ASP A CA 1
ATOM 828 C C . ASP A 1 102 ? 14.777 15.332 -3.318 1.00 85.69 102 ASP A 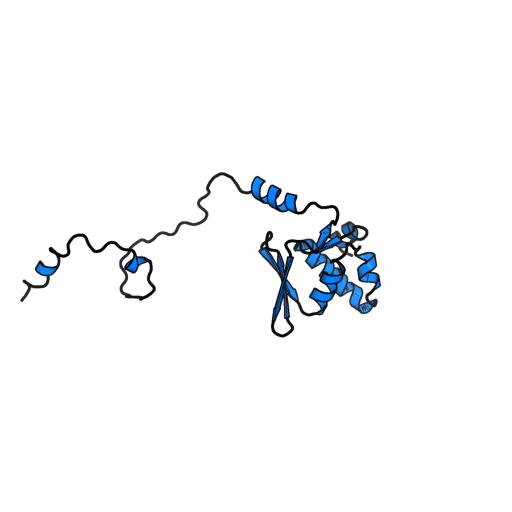C 1
ATOM 830 O O . ASP A 1 102 ? 15.918 15.786 -3.318 1.00 85.69 102 ASP A O 1
ATOM 834 N N . ASN A 1 103 ? 14.528 14.038 -3.071 1.00 80.31 103 ASN A N 1
ATOM 835 C CA . ASN A 1 103 ? 15.563 13.043 -2.767 1.00 80.31 103 ASN A CA 1
ATOM 836 C C . ASN A 1 103 ? 16.001 12.202 -3.975 1.00 80.31 103 ASN A C 1
ATOM 838 O O . ASN A 1 103 ? 17.021 11.514 -3.900 1.00 80.31 103 ASN A O 1
ATOM 842 N N . ILE A 1 104 ? 15.263 12.226 -5.087 1.00 79.94 104 ILE A N 1
ATOM 843 C CA . ILE A 1 104 ? 15.761 11.685 -6.351 1.00 79.94 104 ILE 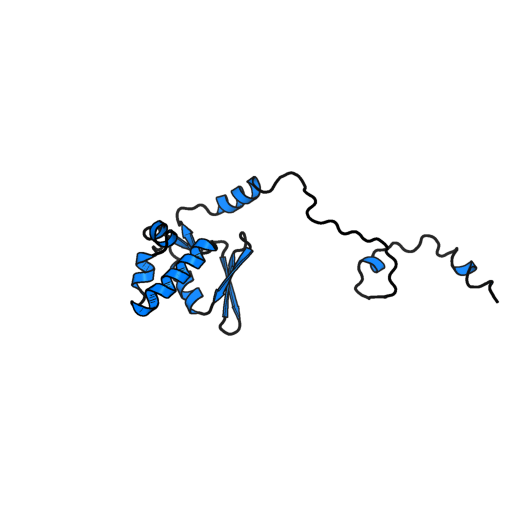A CA 1
ATOM 844 C C . ILE A 1 104 ? 16.901 12.600 -6.786 1.00 79.94 104 ILE A C 1
ATOM 846 O O . ILE A 1 104 ? 16.684 13.765 -7.115 1.00 79.94 104 ILE A O 1
ATOM 850 N N . SER A 1 105 ? 18.124 12.066 -6.759 1.00 64.38 105 SER A N 1
ATOM 851 C CA . SER A 1 105 ? 19.299 12.778 -7.252 1.00 64.38 105 SER A CA 1
ATOM 852 C C . SER A 1 105 ? 19.002 13.319 -8.650 1.00 64.38 105 SER A C 1
ATOM 854 O O . SER A 1 105 ? 18.681 12.563 -9.568 1.00 64.38 105 SER A O 1
ATOM 856 N N . VAL A 1 106 ? 19.089 14.642 -8.800 1.00 66.25 106 VAL A N 1
ATOM 857 C CA . VAL A 1 106 ? 18.919 15.331 -10.089 1.00 66.25 106 VAL A CA 1
ATOM 858 C C . VAL A 1 106 ? 20.072 14.977 -11.039 1.00 66.25 106 VAL A C 1
ATOM 860 O O . VAL A 1 106 ? 19.984 15.193 -12.247 1.00 66.25 106 VAL A O 1
ATOM 863 N N . GLU A 1 107 ? 21.150 14.399 -10.508 1.00 76.50 107 GLU A N 1
ATOM 864 C CA . GLU A 1 107 ? 22.282 13.948 -11.298 1.00 76.50 107 GLU A CA 1
ATOM 865 C C . GLU A 1 107 ? 21.978 12.590 -11.949 1.00 76.50 107 GLU A C 1
ATOM 867 O O . GLU A 1 107 ? 21.792 11.589 -11.245 1.00 76.50 107 GLU A O 1
ATOM 872 N N . PRO A 1 108 ? 21.941 12.514 -13.294 1.00 73.94 108 PRO A N 1
ATOM 873 C CA . PRO A 1 108 ? 21.747 11.251 -13.985 1.00 73.94 108 PRO A CA 1
ATOM 874 C C . PRO A 1 108 ? 22.880 10.296 -13.606 1.00 73.94 108 PRO A C 1
ATOM 876 O O . PRO A 1 108 ? 24.041 10.509 -13.950 1.00 73.94 108 PRO A O 1
ATOM 879 N N . THR A 1 109 ? 22.530 9.236 -12.882 1.00 79.31 109 THR A N 1
ATOM 880 C CA . THR A 1 109 ? 23.476 8.199 -12.471 1.00 79.31 109 THR A CA 1
ATOM 881 C C . THR A 1 109 ? 23.265 6.975 -13.354 1.00 79.31 109 THR A C 1
ATOM 883 O O . THR A 1 109 ? 22.130 6.541 -13.554 1.00 79.31 109 THR A O 1
ATOM 886 N N . ILE A 1 110 ? 24.341 6.407 -13.902 1.00 84.25 110 ILE A N 1
ATOM 887 C CA . ILE A 1 110 ? 24.254 5.144 -14.645 1.00 84.25 110 ILE A CA 1
ATOM 888 C C . ILE A 1 110 ? 24.011 4.030 -13.624 1.00 84.25 110 ILE A C 1
ATOM 890 O O . ILE A 1 110 ? 24.926 3.649 -12.897 1.00 84.25 110 ILE A O 1
ATOM 894 N N . THR A 1 111 ? 22.780 3.528 -13.549 1.00 86.00 111 THR A N 1
ATOM 895 C CA . THR A 1 111 ? 22.418 2.406 -12.668 1.00 86.00 111 THR A CA 1
ATOM 896 C C . THR A 1 111 ? 22.703 1.056 -13.314 1.00 86.00 111 THR A C 1
ATOM 898 O O . THR A 1 111 ? 23.043 0.098 -12.627 1.00 86.00 111 THR A O 1
ATOM 901 N N . GLU A 1 112 ? 22.592 0.987 -14.640 1.00 89.88 112 GLU A N 1
ATOM 902 C CA . GLU A 1 112 ? 22.741 -0.234 -15.422 1.00 89.88 112 GLU A CA 1
ATOM 903 C C . GLU A 1 112 ? 23.506 0.058 -16.717 1.00 89.88 112 GLU A C 1
ATOM 905 O O . GLU A 1 112 ? 23.263 1.059 -17.394 1.00 89.88 112 GLU A O 1
ATOM 910 N N . LEU A 1 113 ? 24.431 -0.836 -17.075 1.00 91.94 113 LEU A N 1
ATOM 911 C CA . LEU A 1 113 ? 25.175 -0.795 -18.331 1.00 91.94 113 LEU A CA 1
ATOM 912 C C . LEU A 1 113 ? 24.995 -2.128 -19.059 1.00 91.94 113 LEU A C 1
ATOM 914 O O . LEU A 1 113 ? 25.527 -3.154 -18.637 1.00 91.94 113 LEU A O 1
ATOM 918 N N . PHE A 1 114 ? 24.283 -2.097 -20.183 1.00 89.19 114 PHE A N 1
ATOM 919 C CA . PHE A 1 114 ? 24.160 -3.246 -21.074 1.00 89.19 114 PHE A CA 1
ATOM 920 C C . PHE A 1 114 ? 25.237 -3.176 -22.152 1.00 89.19 114 PHE A C 1
ATOM 922 O O . PHE A 1 114 ? 25.200 -2.318 -23.033 1.00 89.19 114 PHE A O 1
ATOM 929 N N . LEU A 1 115 ? 26.198 -4.095 -22.088 1.00 90.25 115 LEU A N 1
ATOM 930 C CA . LEU A 1 115 ? 27.200 -4.268 -23.133 1.00 90.25 115 LEU A CA 1
ATOM 931 C C . LEU A 1 115 ? 26.744 -5.371 -24.085 1.00 90.25 115 LEU A C 1
ATOM 933 O O . LEU A 1 115 ? 26.482 -6.494 -23.658 1.00 90.25 115 LEU A O 1
ATOM 937 N N . LEU A 1 116 ? 26.678 -5.046 -25.376 1.00 86.50 116 LEU A N 1
ATOM 938 C CA . LEU A 1 116 ? 26.472 -5.998 -26.464 1.00 86.50 116 LEU A CA 1
ATOM 939 C C . LEU A 1 116 ? 27.814 -6.168 -27.191 1.00 86.50 116 LEU A C 1
ATOM 941 O O . LEU A 1 116 ? 28.144 -5.339 -28.037 1.00 86.50 116 LEU A O 1
ATOM 945 N N . PRO A 1 117 ? 28.625 -7.193 -26.861 1.00 86.44 117 PRO A N 1
ATOM 946 C CA . PRO A 1 117 ? 29.963 -7.342 -27.441 1.00 86.44 117 PRO A CA 1
ATOM 947 C C . PRO A 1 117 ? 29.932 -7.627 -28.945 1.00 86.44 117 PRO A C 1
ATOM 949 O O . PRO A 1 117 ? 30.911 -7.397 -29.649 1.00 86.44 117 PRO A O 1
ATOM 952 N N . THR A 1 118 ? 28.811 -8.160 -29.431 1.00 82.94 118 THR A N 1
ATOM 953 C CA . THR A 1 118 ? 28.551 -8.424 -30.840 1.00 82.94 118 THR A CA 1
ATOM 954 C C . THR A 1 118 ? 27.053 -8.336 -31.121 1.00 82.94 118 THR A C 1
ATOM 956 O O . THR A 1 118 ? 26.229 -8.660 -30.264 1.00 82.94 118 THR A O 1
ATOM 959 N N . ASP A 1 119 ? 26.709 -7.904 -32.328 1.00 77.00 119 ASP A N 1
ATOM 960 C CA . ASP A 1 119 ? 25.370 -7.969 -32.915 1.00 77.00 119 ASP A CA 1
ATOM 961 C C . ASP A 1 119 ? 25.147 -9.260 -33.729 1.00 77.00 119 ASP A C 1
ATOM 963 O O . ASP A 1 119 ? 24.038 -9.513 -34.210 1.00 77.00 119 ASP A O 1
ATOM 967 N N . GLN A 1 120 ? 26.177 -10.106 -33.866 1.00 80.69 120 GLN A N 1
ATOM 968 C CA . GLN A 1 120 ? 26.085 -11.382 -34.565 1.00 80.69 120 GLN A CA 1
ATOM 969 C C . GLN A 1 120 ? 25.251 -12.375 -33.754 1.00 80.69 120 GLN A C 1
ATOM 971 O O . GLN A 1 120 ? 25.589 -12.741 -32.629 1.00 80.69 120 GLN A O 1
ATOM 976 N N . CYS A 1 121 ? 24.167 -12.855 -34.360 1.00 81.38 121 CYS A N 1
ATOM 977 C CA . CYS A 1 121 ? 23.283 -13.853 -33.775 1.00 81.38 121 CYS A CA 1
ATOM 978 C C . CYS A 1 121 ? 22.959 -14.938 -34.809 1.00 81.38 121 CYS A C 1
ATOM 980 O O . CYS A 1 121 ? 22.613 -14.645 -35.953 1.00 81.38 121 CYS A O 1
ATOM 982 N N . ASN A 1 122 ? 23.060 -16.207 -34.411 1.00 86.12 122 ASN A N 1
ATOM 983 C CA . ASN A 1 122 ? 22.735 -17.365 -35.252 1.00 86.12 122 ASN A CA 1
ATOM 984 C C . ASN A 1 122 ? 21.239 -17.741 -35.217 1.00 86.12 122 ASN A C 1
ATOM 986 O O . ASN A 1 122 ? 20.834 -18.709 -35.862 1.00 86.12 122 ASN A O 1
ATOM 990 N N . PHE A 1 123 ? 20.413 -16.975 -34.500 1.00 80.88 123 PHE A N 1
ATOM 991 C CA . PHE A 1 123 ? 18.960 -17.133 -34.447 1.00 80.88 123 PHE A CA 1
ATOM 992 C C . PHE A 1 123 ? 18.257 -16.038 -35.250 1.00 80.88 123 PHE A C 1
ATOM 994 O O . PHE A 1 123 ? 18.712 -14.903 -35.308 1.00 80.88 123 PHE A O 1
ATOM 1001 N N . ARG A 1 124 ? 17.109 -16.369 -35.853 1.00 82.31 124 ARG A N 1
ATOM 1002 C CA . ARG A 1 124 ? 16.283 -15.443 -36.652 1.00 82.31 124 ARG A CA 1
ATOM 1003 C C . ARG A 1 124 ? 14.923 -15.214 -35.998 1.00 82.31 124 ARG A C 1
ATOM 1005 O O . ARG A 1 124 ? 13.880 -15.500 -36.585 1.00 82.31 124 ARG A O 1
ATOM 1012 N N . CYS A 1 125 ? 14.927 -14.776 -34.741 1.00 86.50 125 CYS A N 1
ATOM 1013 C CA . CYS A 1 125 ? 13.692 -14.621 -33.976 1.00 86.50 125 CYS A CA 1
ATOM 1014 C C . CYS A 1 125 ? 12.817 -13.515 -34.583 1.00 86.50 125 CYS A C 1
ATOM 1016 O O . CYS A 1 125 ? 13.249 -12.371 -34.705 1.00 86.50 125 CYS A O 1
ATOM 1018 N N . LYS A 1 126 ? 11.555 -13.834 -34.901 1.00 85.12 126 LYS A N 1
ATOM 1019 C CA . LYS A 1 126 ? 10.588 -12.888 -35.493 1.00 85.12 126 LYS A CA 1
ATOM 1020 C C . LYS A 1 126 ? 10.375 -11.629 -34.637 1.00 85.12 126 LYS A C 1
ATOM 1022 O O . LYS A 1 126 ? 10.109 -10.559 -35.170 1.00 85.12 126 LYS A O 1
ATOM 1027 N N . TYR A 1 127 ? 10.510 -11.763 -33.320 1.00 85.69 127 TYR A N 1
ATOM 1028 C CA . TYR A 1 127 ? 10.359 -10.691 -32.333 1.00 85.69 127 TYR A CA 1
ATOM 1029 C C . TYR A 1 127 ? 11.693 -10.020 -31.945 1.00 85.69 127 TYR A C 1
ATOM 1031 O O . TYR A 1 127 ? 11.743 -9.273 -30.973 1.00 85.69 127 TYR A O 1
ATOM 1039 N N . CYS A 1 128 ? 12.799 -10.287 -32.655 1.00 84.56 128 CYS A N 1
ATOM 1040 C CA . CYS A 1 128 ? 14.100 -9.710 -32.315 1.00 84.56 128 CYS A CA 1
ATOM 1041 C C . CYS A 1 128 ? 14.170 -8.223 -32.688 1.00 84.56 128 CYS A C 1
ATOM 1043 O O . CYS A 1 128 ? 14.336 -7.872 -33.855 1.00 84.56 128 CYS A O 1
ATOM 1045 N N . HIS A 1 129 ? 14.112 -7.342 -31.688 1.00 79.75 129 HIS A N 1
ATOM 1046 C CA . HIS A 1 129 ? 14.262 -5.900 -31.897 1.00 79.75 129 HIS A CA 1
ATOM 1047 C C . HIS A 1 129 ? 15.655 -5.506 -32.411 1.00 79.75 129 HIS A C 1
ATOM 1049 O O . HIS A 1 129 ? 15.763 -4.528 -33.141 1.00 79.75 129 HIS A O 1
ATOM 1055 N N . ILE A 1 130 ? 16.700 -6.285 -32.104 1.00 78.44 130 ILE A N 1
ATOM 1056 C CA . ILE A 1 130 ? 18.074 -6.018 -32.559 1.00 78.44 130 ILE A CA 1
ATOM 1057 C C . ILE A 1 130 ? 18.175 -6.246 -34.073 1.00 78.44 130 ILE A C 1
ATOM 1059 O O . ILE A 1 130 ? 18.543 -5.340 -34.812 1.00 78.44 130 ILE A O 1
ATOM 1063 N N . MET A 1 131 ? 17.751 -7.416 -34.565 1.00 66.94 131 MET A N 1
ATOM 1064 C CA . MET A 1 131 ? 17.784 -7.726 -36.000 1.00 66.94 131 MET A CA 1
ATOM 1065 C C . MET A 1 131 ? 16.826 -6.876 -36.836 1.00 66.94 131 MET A C 1
ATOM 1067 O O . MET A 1 131 ? 17.162 -6.513 -37.958 1.00 66.94 131 MET A O 1
ATOM 1071 N N . ASN A 1 132 ? 15.641 -6.560 -36.308 1.00 64.88 132 ASN A N 1
ATOM 1072 C CA . ASN A 1 132 ? 14.624 -5.807 -37.047 1.00 64.88 132 ASN A CA 1
ATOM 1073 C C . ASN A 1 132 ? 14.898 -4.293 -37.097 1.00 64.88 132 ASN A C 1
ATOM 1075 O O . ASN A 1 132 ? 14.256 -3.598 -37.880 1.00 64.88 132 ASN A O 1
ATOM 1079 N N . SER A 1 133 ? 15.821 -3.787 -36.273 1.00 64.31 133 SER A N 1
ATOM 1080 C CA . SER A 1 133 ? 16.179 -2.358 -36.214 1.00 64.31 133 SER A CA 1
ATOM 1081 C C . SER A 1 133 ? 17.553 -2.061 -36.810 1.00 64.31 133 SER A C 1
ATOM 1083 O O . SER A 1 133 ? 17.959 -0.901 -36.862 1.00 64.31 133 SER A O 1
ATOM 1085 N N . MET A 1 134 ? 18.282 -3.089 -37.257 1.00 64.44 134 MET A N 1
ATOM 1086 C CA . MET A 1 134 ? 19.538 -2.877 -37.961 1.00 64.44 134 MET A CA 1
ATOM 1087 C C . MET A 1 134 ? 19.249 -2.312 -39.357 1.00 64.44 134 MET A C 1
ATOM 1089 O O . MET A 1 134 ? 18.432 -2.885 -40.088 1.00 64.44 134 MET A O 1
ATOM 1093 N N . PRO A 1 135 ? 19.892 -1.195 -39.753 1.00 65.06 135 PRO A N 1
ATOM 1094 C CA . PRO A 1 135 ? 19.765 -0.692 -41.110 1.00 65.06 135 PRO A CA 1
ATOM 1095 C C . PRO A 1 135 ? 20.177 -1.793 -42.095 1.00 65.06 135 PRO A C 1
ATOM 1097 O O . PRO A 1 135 ? 21.092 -2.572 -41.798 1.00 65.06 135 PRO A O 1
ATOM 1100 N N . PRO A 1 136 ? 19.517 -1.890 -43.265 1.00 58.50 136 PRO A N 1
ATOM 1101 C CA . PRO A 1 136 ? 19.926 -2.849 -44.275 1.00 58.50 136 PRO A CA 1
ATOM 1102 C C . PRO A 1 136 ? 21.415 -2.635 -44.579 1.00 58.50 136 PRO A C 1
ATOM 1104 O O . PRO A 1 136 ? 21.863 -1.485 -44.649 1.00 58.50 136 PRO A O 1
ATOM 1107 N N . PRO A 1 137 ? 22.203 -3.712 -44.738 1.00 57.00 137 PRO A N 1
ATOM 1108 C CA . PRO A 1 137 ? 23.630 -3.582 -44.978 1.00 57.00 137 PRO A CA 1
ATOM 1109 C C . PRO A 1 137 ? 23.870 -2.675 -46.192 1.00 57.00 137 PRO A C 1
ATOM 1111 O O . PRO A 1 137 ? 23.269 -2.875 -47.249 1.00 57.00 137 PRO A O 1
ATOM 1114 N N . ILE A 1 138 ? 24.767 -1.694 -46.037 1.00 55.38 138 ILE A N 1
ATOM 1115 C CA . ILE A 1 138 ? 25.064 -0.608 -46.998 1.00 55.38 138 ILE A CA 1
ATOM 1116 C C . ILE A 1 138 ? 25.570 -1.123 -48.369 1.00 55.38 138 ILE A C 1
ATOM 1118 O O . ILE A 1 138 ? 25.789 -0.350 -49.295 1.00 55.38 138 ILE A O 1
ATOM 1122 N N . SER A 1 139 ? 25.706 -2.432 -48.582 1.00 47.97 139 SER A N 1
ATOM 1123 C CA . SER A 1 139 ? 26.227 -2.987 -49.830 1.00 47.97 139 SER A CA 1
ATOM 1124 C C . SER A 1 139 ? 25.457 -4.204 -50.349 1.00 47.97 139 SER A C 1
ATOM 1126 O O . SER A 1 139 ? 26.014 -5.279 -50.561 1.00 47.97 139 SER A O 1
ATOM 1128 N N . SER A 1 140 ? 24.188 -4.023 -50.717 1.00 47.69 140 SER A N 1
ATOM 1129 C CA . SER A 1 140 ? 23.445 -5.005 -51.533 1.00 47.69 140 SER A CA 1
ATOM 1130 C C . SER A 1 140 ? 24.068 -5.282 -52.923 1.00 47.69 140 SER A C 1
ATOM 1132 O O . SER A 1 140 ? 23.611 -6.183 -53.629 1.00 47.69 140 SER A O 1
ATOM 1134 N N . HIS A 1 141 ? 25.149 -4.584 -53.302 1.00 45.84 141 HIS A N 1
ATOM 1135 C CA . HIS A 1 141 ? 25.910 -4.825 -54.533 1.00 45.84 141 HIS A CA 1
ATOM 1136 C C . HIS A 1 141 ? 27.264 -5.541 -54.380 1.00 45.84 141 HIS A C 1
ATOM 1138 O O . HIS A 1 141 ? 27.771 -6.024 -55.389 1.00 45.84 141 HIS A O 1
ATOM 1144 N N . LEU A 1 142 ? 27.847 -5.682 -53.180 1.00 44.81 142 LEU A N 1
ATOM 1145 C CA . LEU A 1 142 ? 29.193 -6.282 -53.035 1.00 44.81 142 LEU A CA 1
ATOM 1146 C C . LEU A 1 142 ? 29.191 -7.737 -52.54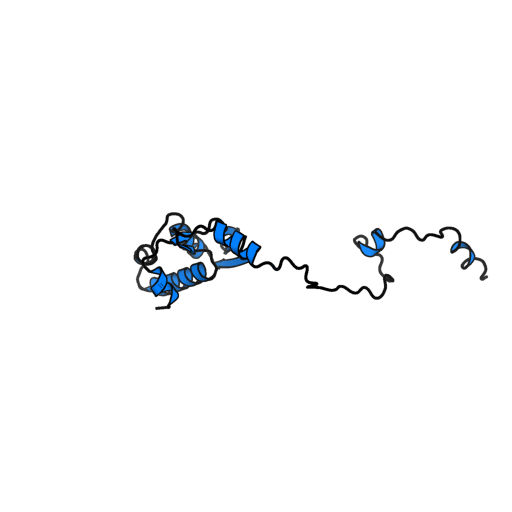3 1.00 44.81 142 LEU A C 1
ATOM 1148 O O . LEU A 1 142 ? 30.083 -8.498 -52.909 1.00 44.81 142 LEU A O 1
ATOM 1152 N N . TRP A 1 143 ? 28.165 -8.182 -51.814 1.00 41.12 143 TRP A N 1
ATOM 1153 C CA . TRP A 1 143 ? 28.121 -9.564 -51.305 1.00 41.12 143 TRP A CA 1
ATOM 1154 C C . TRP A 1 143 ? 27.736 -10.611 -52.359 1.00 41.12 143 TRP A C 1
ATOM 1156 O O . TRP A 1 143 ? 28.058 -11.785 -52.194 1.00 41.12 143 TRP A O 1
ATOM 1166 N N . LYS A 1 144 ? 27.110 -10.211 -53.478 1.00 40.09 144 LYS A N 1
ATOM 1167 C CA . LYS A 1 144 ? 26.791 -11.142 -54.578 1.00 40.09 144 LYS A CA 1
ATOM 1168 C C . LYS A 1 144 ? 28.026 -11.651 -55.329 1.00 40.09 144 LYS A C 1
ATOM 1170 O O . LYS A 1 144 ? 27.919 -12.675 -55.990 1.00 40.09 144 LYS A O 1
ATOM 1175 N N . LYS A 1 145 ? 29.179 -10.977 -55.233 1.00 42.56 145 LYS A N 1
ATOM 1176 C CA . LYS A 1 145 ? 30.379 -11.363 -55.993 1.00 42.56 145 LYS A CA 1
ATOM 1177 C C . LYS A 1 145 ? 31.274 -12.388 -55.293 1.00 42.56 145 LYS A C 1
ATOM 1179 O O . LYS A 1 145 ? 31.974 -13.121 -55.969 1.00 42.56 145 LYS A O 1
ATOM 1184 N N . ILE A 1 146 ? 31.223 -12.490 -53.964 1.00 46.78 146 ILE A N 1
ATOM 1185 C CA . ILE A 1 146 ? 32.161 -13.344 -53.209 1.00 46.78 146 ILE A CA 1
ATOM 1186 C C . ILE A 1 146 ? 31.666 -14.801 -53.089 1.00 46.78 146 ILE A C 1
ATOM 1188 O O . ILE A 1 146 ? 32.462 -15.699 -52.853 1.00 46.78 146 ILE A O 1
ATOM 1192 N N . TRP A 1 147 ? 30.376 -15.070 -53.326 1.00 41.94 147 TRP A N 1
ATOM 1193 C CA . TRP A 1 147 ? 29.800 -16.426 -53.248 1.00 41.94 147 TRP A CA 1
ATOM 1194 C C . TRP A 1 147 ? 29.523 -17.103 -54.603 1.00 41.94 147 TRP A C 1
ATOM 1196 O O . TRP A 1 147 ? 29.082 -18.248 -54.613 1.00 41.94 147 TRP A O 1
ATOM 1206 N N . LEU A 1 148 ? 29.758 -16.427 -55.736 1.00 43.00 148 LEU A N 1
ATOM 1207 C CA . LEU A 1 148 ? 29.451 -16.956 -57.078 1.00 43.00 148 LEU A CA 1
ATOM 1208 C C . LEU A 1 148 ? 30.678 -17.191 -57.981 1.00 43.00 148 LEU A C 1
ATOM 1210 O O . LEU A 1 148 ? 30.511 -17.746 -59.058 1.00 43.00 148 LEU A O 1
ATOM 1214 N N . GLU A 1 149 ? 31.894 -16.838 -57.554 1.00 43.44 149 GLU A N 1
ATOM 1215 C CA . GLU A 1 149 ? 33.143 -17.092 -58.306 1.00 43.44 149 GLU A CA 1
ATOM 1216 C C . GLU A 1 149 ? 34.048 -18.104 -57.571 1.00 43.44 149 GLU A C 1
ATOM 1218 O O . GLU A 1 149 ? 35.254 -17.915 -57.433 1.00 43.44 149 GLU A O 1
ATOM 1223 N N . GLY A 1 150 ? 33.437 -19.170 -57.044 1.00 48.62 150 GLY A N 1
ATOM 1224 C CA . GLY A 1 150 ? 34.101 -20.232 -56.278 1.00 48.62 150 GLY A CA 1
ATOM 1225 C C . GLY A 1 150 ? 33.680 -21.654 -56.662 1.00 48.62 150 GLY A C 1
ATOM 1226 O O . GLY A 1 150 ? 33.704 -22.530 -55.798 1.00 48.62 150 GLY A O 1
ATOM 1227 N N . VAL A 1 151 ? 33.281 -21.868 -57.923 1.00 40.47 151 VAL A N 1
ATOM 1228 C CA . VAL A 1 151 ? 33.215 -23.172 -58.615 1.00 40.47 151 VAL A CA 1
ATOM 1229 C C . VAL A 1 151 ? 33.731 -22.978 -60.032 1.00 40.47 151 VAL A C 1
ATOM 1231 O O . VAL A 1 151 ? 33.265 -22.012 -60.676 1.00 40.47 151 VAL A O 1
#

Solvent-accessible surface area (backbone atoms only — not comparable to full-atom values): 9441 Å² total; per-residue (Å²): 134,56,74,64,54,70,70,40,38,86,41,43,26,20,48,35,91,52,52,43,84,46,78,56,97,73,35,29,37,41,36,29,71,84,80,70,36,75,50,77,46,34,65,64,54,53,53,58,52,54,62,20,73,51,71,36,28,52,57,62,61,47,68,76,46,59,77,91,52,37,62,62,52,49,52,53,51,48,53,33,39,77,62,53,42,37,37,54,60,86,58,65,66,68,54,54,57,50,52,51,59,75,65,48,71,88,65,92,68,88,86,76,84,90,82,73,96,63,90,83,65,98,69,86,61,92,82,39,65,68,74,75,66,53,75,76,73,95,49,87,77,61,65,69,60,76,78,68,76,80,126